Protein AF-A0A7J8KGZ8-F1 (afdb_monomer_lite)

Foldseek 3Di:
DDPPDDLFLQWQAPDHDADKDFLVRCQPCCVVCVPSLQSQLSSFPHSDPHSPDDPVRCVVVVGGARMGFGFDDDPNTTDFQWDDDPNATQTNPHQWDDRNPRDIDGNVVVLVVCVVVQVCCCVPPVPNVRSD

Secondary structure (DSSP, 8-state):
-------STTTS-SS---S-EEHHHHHTTTTT-HHHHHHHGGGSSS--SS--S-HHHHHHHT-S-SEE--EEEETTEEEE-EEEETTEEEETTBSEEE-SSS-EEEHHHHHHHTHHHHHHHHHHH--GGGT-

Structure (mmCIF, N/CA/C/O backbone):
data_AF-A0A7J8KGZ8-F1
#
_entry.id   AF-A0A7J8KGZ8-F1
#
loop_
_atom_site.group_PDB
_atom_site.id
_atom_site.type_symbol
_atom_site.label_atom_id
_atom_site.label_alt_id
_atom_site.label_comp_id
_atom_site.label_asym_id
_atom_site.label_entity_id
_atom_site.label_seq_id
_atom_site.pdbx_PDB_ins_code
_atom_site.Cartn_x
_atom_site.Cartn_y
_atom_site.Cartn_z
_atom_site.occupancy
_atom_site.B_iso_or_equiv
_atom_site.auth_seq_id
_atom_site.auth_comp_id
_atom_site.auth_asym_id
_atom_site.auth_atom_id
_atom_site.pdbx_PDB_model_num
ATOM 1 N N . MET A 1 1 ? -4.188 -29.415 -9.290 1.00 42.56 1 MET A N 1
ATOM 2 C CA . MET A 1 1 ? -4.932 -28.138 -9.224 1.00 42.56 1 MET A CA 1
ATOM 3 C C . MET A 1 1 ? -4.254 -27.263 -8.182 1.00 42.56 1 MET A C 1
ATOM 5 O O . MET A 1 1 ? -4.132 -27.705 -7.048 1.00 42.56 1 MET A O 1
ATOM 9 N N . VAL A 1 2 ? -3.718 -26.098 -8.557 1.00 47.28 2 VAL A N 1
ATOM 10 C CA . VAL A 1 2 ? -3.068 -25.197 -7.591 1.00 47.28 2 VAL A CA 1
ATOM 11 C C . VAL A 1 2 ? -4.173 -24.465 -6.830 1.00 47.28 2 VAL A C 1
ATOM 13 O O . VAL A 1 2 ? -4.836 -23.604 -7.399 1.00 47.28 2 VAL A O 1
ATOM 16 N N . ASN A 1 3 ? -4.403 -24.824 -5.566 1.00 45.28 3 ASN A N 1
ATOM 17 C CA . ASN A 1 3 ? -5.294 -24.058 -4.699 1.00 45.28 3 ASN A CA 1
ATOM 18 C C . ASN A 1 3 ? -4.541 -22.816 -4.211 1.00 45.28 3 ASN A C 1
ATOM 20 O O . ASN A 1 3 ? -3.838 -22.840 -3.202 1.00 45.28 3 ASN A O 1
ATOM 24 N N . LEU A 1 4 ? -4.623 -21.751 -5.002 1.00 56.84 4 LEU A N 1
ATOM 25 C CA . LEU A 1 4 ? -4.061 -20.441 -4.711 1.00 56.84 4 LEU A CA 1
ATOM 26 C C . LEU A 1 4 ? -4.852 -19.811 -3.557 1.00 56.84 4 LEU A C 1
ATOM 28 O O . LEU A 1 4 ? -5.723 -18.975 -3.782 1.00 56.84 4 LEU A O 1
ATOM 32 N N . GLN A 1 5 ? -4.544 -20.218 -2.321 1.00 64.88 5 GLN A N 1
ATOM 33 C CA . GLN A 1 5 ? -5.108 -19.600 -1.126 1.00 64.88 5 GLN A CA 1
ATOM 34 C C . GLN A 1 5 ? -4.886 -18.083 -1.179 1.00 64.88 5 GLN A C 1
ATOM 36 O O . GLN A 1 5 ? -3.863 -17.585 -1.672 1.00 64.88 5 GLN A O 1
ATOM 41 N N . CYS A 1 6 ? -5.877 -17.366 -0.671 1.00 68.12 6 CYS A N 1
ATOM 42 C CA . CYS A 1 6 ? -5.919 -15.917 -0.589 1.00 68.12 6 CYS A CA 1
ATOM 43 C C . CYS A 1 6 ? -5.837 -15.496 0.882 1.00 68.12 6 CYS A C 1
ATOM 45 O O . CYS A 1 6 ? -6.822 -15.011 1.431 1.00 68.12 6 CYS A O 1
ATOM 47 N N . PRO A 1 7 ? -4.698 -15.747 1.554 1.00 62.62 7 PRO A N 1
ATOM 48 C CA . PRO A 1 7 ? -4.586 -15.529 2.991 1.00 62.62 7 PRO A CA 1
ATOM 49 C C . PRO A 1 7 ? -4.627 -14.042 3.358 1.00 62.62 7 PRO A C 1
ATOM 51 O O . PRO A 1 7 ? -5.004 -13.715 4.473 1.00 62.62 7 PRO A O 1
ATOM 54 N N . THR A 1 8 ? -4.268 -13.142 2.434 1.00 67.81 8 THR A N 1
ATOM 55 C CA . THR A 1 8 ? -4.202 -11.703 2.702 1.00 67.81 8 THR A CA 1
ATOM 56 C C . THR A 1 8 ? -5.302 -10.931 1.986 1.00 67.81 8 THR A C 1
ATOM 58 O O . THR A 1 8 ? -5.534 -11.045 0.779 1.00 67.81 8 THR A O 1
ATOM 61 N N . THR A 1 9 ? -5.937 -10.059 2.750 1.00 76.19 9 THR A N 1
ATOM 62 C CA . THR A 1 9 ? -7.108 -9.265 2.371 1.00 76.19 9 THR A CA 1
ATOM 63 C C . THR A 1 9 ? -6.787 -8.065 1.481 1.00 76.19 9 THR A C 1
ATOM 65 O O . THR A 1 9 ? -7.687 -7.332 1.102 1.00 76.19 9 THR A O 1
ATOM 68 N N . GLN A 1 10 ? -5.519 -7.833 1.131 1.00 84.38 10 GLN A N 1
ATOM 69 C CA . GLN A 1 10 ? -5.127 -6.845 0.121 1.00 84.38 10 GLN A CA 1
ATOM 70 C C . GLN A 1 10 ? -4.922 -7.487 -1.261 1.00 84.38 10 GLN A C 1
ATOM 72 O O . GLN A 1 10 ? -5.102 -6.822 -2.277 1.00 84.38 10 GLN A O 1
ATOM 77 N N . ILE A 1 11 ? -4.523 -8.765 -1.311 1.00 86.62 11 ILE A N 1
ATOM 78 C CA . ILE A 1 11 ? -4.121 -9.439 -2.554 1.00 86.62 11 ILE A CA 1
ATOM 79 C C . ILE A 1 11 ? -5.337 -9.991 -3.289 1.00 86.62 11 ILE A C 1
ATOM 81 O O . ILE A 1 11 ? -5.386 -9.910 -4.510 1.00 86.62 11 ILE A O 1
ATOM 85 N N . CYS A 1 12 ? -6.314 -10.543 -2.577 1.00 85.75 12 CYS A N 1
ATOM 86 C CA . CYS A 1 12 ? -7.498 -11.131 -3.193 1.00 85.75 12 CYS A CA 1
ATOM 87 C C . CYS A 1 12 ? -8.747 -10.377 -2.767 1.00 85.75 12 CYS A C 1
ATOM 89 O O . CYS A 1 12 ? -9.419 -10.737 -1.804 1.00 85.75 12 CYS A O 1
ATOM 91 N N . VAL A 1 13 ? -9.034 -9.312 -3.500 1.00 87.69 13 VAL A N 1
ATOM 92 C CA . VAL A 1 13 ? -10.185 -8.443 -3.272 1.00 87.69 13 VAL A CA 1
ATOM 93 C C . VAL A 1 13 ? -10.913 -8.192 -4.575 1.00 87.69 13 VAL A C 1
ATOM 95 O O . VAL A 1 13 ? -10.333 -8.302 -5.653 1.00 87.69 13 VAL A O 1
ATOM 98 N N . SER A 1 14 ? -12.189 -7.827 -4.472 1.00 86.00 14 SER A N 1
ATOM 99 C CA . SER A 1 14 ? -13.015 -7.479 -5.631 1.00 86.00 14 SER A CA 1
ATOM 100 C C . SER A 1 14 ? -12.473 -6.266 -6.393 1.00 86.00 14 SER A C 1
ATOM 102 O O . SER A 1 14 ? -12.610 -6.195 -7.613 1.00 86.00 14 SER A O 1
ATOM 104 N N . LYS A 1 15 ? -11.836 -5.324 -5.687 1.00 91.25 15 LYS A N 1
ATOM 105 C CA . LYS A 1 15 ? -11.196 -4.140 -6.261 1.00 91.25 15 LYS A CA 1
ATOM 106 C C . LYS A 1 15 ? -9.881 -3.842 -5.548 1.00 91.25 15 LYS A C 1
ATOM 108 O O . LYS A 1 15 ? -9.843 -3.797 -4.323 1.00 91.25 15 LYS A O 1
ATOM 113 N N . CYS A 1 16 ? -8.818 -3.597 -6.313 1.00 94.44 16 CYS A N 1
ATOM 114 C CA . CYS A 1 16 ? -7.515 -3.262 -5.746 1.00 94.44 16 CYS A CA 1
ATOM 115 C C . CYS A 1 16 ? -7.495 -1.880 -5.081 1.00 94.44 16 CYS A C 1
ATOM 117 O O . CYS A 1 16 ? -8.179 -0.965 -5.545 1.00 94.44 16 CYS A O 1
ATOM 119 N N . PRO A 1 17 ? -6.699 -1.707 -4.014 1.00 95.44 17 PRO A N 1
ATOM 120 C CA . PRO A 1 17 ? -6.516 -0.405 -3.388 1.00 95.44 17 PRO A CA 1
ATOM 121 C C . PRO A 1 17 ? -5.851 0.591 -4.346 1.00 95.44 17 PRO A C 1
ATOM 123 O O . PRO A 1 17 ? -4.898 0.257 -5.035 1.00 95.44 17 PRO A O 1
ATOM 126 N N . GLU A 1 18 ? -6.310 1.839 -4.339 1.00 94.81 18 GLU A N 1
ATOM 127 C CA . GLU A 1 18 ? -5.832 2.924 -5.216 1.00 94.81 18 GLU A CA 1
ATOM 128 C C . GLU A 1 18 ? -4.998 3.978 -4.463 1.00 94.81 18 GLU A C 1
ATOM 130 O O . GLU A 1 18 ? -4.394 4.857 -5.070 1.00 94.81 18 GLU A O 1
ATOM 135 N N . LYS A 1 19 ? -4.955 3.914 -3.126 1.00 93.56 19 LYS A N 1
ATOM 136 C CA . LYS A 1 19 ? -4.287 4.899 -2.261 1.00 93.56 19 LYS A CA 1
ATOM 137 C C . LYS A 1 19 ? -3.587 4.241 -1.080 1.00 93.56 19 LYS A C 1
ATOM 139 O O . LYS A 1 19 ? -3.997 3.175 -0.624 1.00 93.56 19 LYS A O 1
ATOM 144 N N . PHE A 1 20 ? -2.566 4.922 -0.564 1.00 94.00 20 PHE A N 1
ATOM 145 C CA . PHE A 1 20 ? -1.906 4.539 0.681 1.00 94.00 20 PHE A CA 1
ATOM 146 C C . PHE A 1 20 ? -2.763 4.914 1.883 1.00 94.00 20 PHE A C 1
ATOM 148 O O . PHE A 1 20 ? -3.147 6.077 2.014 1.00 94.00 20 PHE A O 1
ATOM 155 N N . LEU A 1 21 ? -3.004 3.959 2.777 1.00 94.31 21 LEU A N 1
ATOM 156 C CA . LEU A 1 21 ? -3.609 4.189 4.088 1.00 94.31 21 LEU A CA 1
ATOM 157 C C . LEU A 1 21 ? -3.034 3.200 5.096 1.00 94.31 21 LEU A C 1
ATOM 159 O O . LEU A 1 21 ? -2.734 2.062 4.744 1.00 94.31 21 LEU A O 1
ATOM 163 N N . THR A 1 22 ? -2.928 3.616 6.352 1.00 93.94 22 THR A N 1
ATOM 164 C CA . THR A 1 22 ? -2.544 2.740 7.463 1.00 93.94 22 THR A CA 1
ATOM 165 C C . THR A 1 22 ? -3.744 2.500 8.367 1.00 93.94 22 THR A C 1
ATOM 167 O O . THR A 1 22 ? -4.602 3.375 8.505 1.00 93.94 22 THR A O 1
ATOM 170 N N . TYR A 1 23 ? -3.797 1.340 9.023 1.00 92.62 23 TYR A N 1
ATOM 171 C CA . TYR A 1 23 ? -4.854 1.039 9.991 1.00 92.62 23 TYR A CA 1
ATOM 172 C C . TYR A 1 23 ? -4.959 2.157 11.034 1.00 92.62 23 TYR A C 1
ATOM 174 O O . TYR A 1 23 ? -6.005 2.771 11.202 1.00 92.62 23 TYR A O 1
ATOM 182 N N . VAL A 1 24 ? -3.825 2.518 11.633 1.00 91.50 24 VAL A N 1
ATOM 183 C CA . VAL A 1 24 ? -3.708 3.576 12.643 1.00 91.50 24 VAL A CA 1
ATOM 184 C C . VAL A 1 24 ? -4.154 4.944 12.108 1.00 91.50 24 VAL A C 1
ATOM 186 O O . VAL A 1 24 ? -4.908 5.662 12.768 1.00 91.50 24 VAL A O 1
ATOM 189 N N . GLY A 1 25 ? -3.736 5.291 10.887 1.00 91.56 25 GLY A N 1
ATOM 190 C CA . GLY A 1 25 ? -4.078 6.554 10.234 1.00 91.56 25 GLY A CA 1
ATOM 191 C C . GLY A 1 25 ? -5.555 6.678 9.861 1.00 91.56 25 GLY A C 1
ATOM 192 O O . GLY A 1 25 ? -6.038 7.792 9.695 1.00 91.56 25 GLY A O 1
ATOM 193 N N . THR A 1 26 ? -6.284 5.564 9.760 1.00 92.00 26 THR A N 1
ATOM 194 C CA . THR A 1 26 ? -7.745 5.565 9.560 1.00 92.00 26 THR A CA 1
ATOM 195 C C . THR A 1 26 ? -8.521 5.407 10.866 1.00 92.00 26 THR A C 1
ATOM 197 O O . THR A 1 26 ? -9.577 6.017 11.031 1.00 92.00 26 THR A O 1
ATOM 200 N N . GLN A 1 27 ? -7.981 4.653 11.825 1.00 90.56 27 GLN A N 1
ATOM 201 C CA . GLN A 1 27 ? -8.592 4.396 13.124 1.00 90.56 27 GLN A CA 1
ATOM 202 C C . GLN A 1 27 ? -8.689 5.668 13.970 1.00 90.56 27 GLN A C 1
ATOM 204 O O . GLN A 1 27 ? -9.774 5.999 14.449 1.00 90.56 27 GLN A O 1
ATOM 209 N N . PHE A 1 28 ? -7.586 6.399 14.158 1.00 88.31 28 PHE A N 1
ATOM 210 C CA . PHE A 1 28 ? -7.577 7.574 15.035 1.00 88.31 28 PHE A CA 1
ATOM 211 C C . PHE A 1 28 ? -8.539 8.688 14.592 1.00 88.31 28 PHE A C 1
ATOM 213 O O . PHE A 1 28 ? -9.306 9.176 15.429 1.00 88.31 28 PHE A O 1
ATOM 220 N N . PRO A 1 29 ? -8.575 9.097 13.308 1.00 90.50 29 PRO A N 1
ATOM 221 C CA . PRO A 1 29 ? -9.509 10.119 12.859 1.00 90.50 29 PRO A CA 1
ATOM 222 C C . PRO A 1 29 ? -10.907 9.577 12.532 1.00 90.50 29 PRO A C 1
ATOM 224 O O . PRO A 1 29 ? -11.732 10.379 12.109 1.00 90.50 29 PRO A O 1
ATOM 227 N N . TYR A 1 30 ? -11.228 8.291 12.751 1.00 89.12 30 TYR A N 1
ATOM 228 C CA . TYR A 1 30 ? -12.501 7.664 12.338 1.00 89.12 30 TYR A CA 1
ATOM 229 C C . TYR A 1 30 ? -13.754 8.486 12.679 1.00 89.12 30 TYR A C 1
ATOM 231 O O . TYR A 1 30 ? -14.692 8.586 11.889 1.00 89.12 30 TYR A O 1
ATOM 239 N N . ARG A 1 31 ? -13.779 9.110 13.865 1.00 88.25 31 ARG A N 1
ATOM 240 C CA . ARG A 1 31 ? -14.910 9.943 14.309 1.00 88.25 31 ARG A CA 1
ATOM 241 C C . ARG A 1 31 ? -15.135 11.173 13.420 1.00 88.25 31 ARG A C 1
ATOM 243 O O . ARG A 1 31 ? -16.272 11.625 13.324 1.00 88.25 31 ARG A O 1
ATOM 250 N N . LYS A 1 32 ? -14.074 11.694 12.800 1.00 89.69 32 LYS A N 1
ATOM 251 C CA . LYS A 1 32 ? -14.064 12.860 11.904 1.00 89.69 32 LYS A CA 1
ATOM 252 C C . LYS A 1 32 ? -14.107 12.455 10.427 1.00 89.69 32 LYS A C 1
ATOM 254 O O . LYS A 1 32 ? -14.786 13.109 9.648 1.00 89.69 32 LYS A O 1
ATOM 259 N N . ASP A 1 33 ? -13.427 11.371 10.062 1.00 88.06 33 ASP A N 1
ATOM 260 C CA . ASP A 1 33 ? -13.350 10.841 8.700 1.00 88.06 33 ASP A CA 1
ATOM 261 C C . ASP A 1 33 ? -13.770 9.366 8.668 1.00 88.06 33 ASP A C 1
ATOM 263 O O . ASP A 1 33 ? -12.959 8.437 8.710 1.00 88.06 33 ASP A O 1
ATOM 267 N N . LYS A 1 34 ? -15.085 9.153 8.586 1.00 90.50 34 LYS A N 1
ATOM 268 C CA . LYS A 1 34 ? -15.653 7.809 8.427 1.00 90.50 34 LYS A CA 1
ATOM 269 C C . LYS A 1 34 ? -15.346 7.221 7.050 1.00 90.50 34 LYS A C 1
ATOM 271 O O . LYS A 1 34 ? -15.249 6.005 6.930 1.00 90.50 34 LYS A O 1
ATOM 276 N N . GLY A 1 35 ? -15.195 8.065 6.026 1.00 92.00 35 GLY A N 1
ATOM 277 C CA . GLY A 1 35 ? -15.018 7.634 4.640 1.00 92.00 35 GLY A CA 1
ATOM 278 C C . GLY A 1 35 ? -13.698 6.900 4.424 1.00 92.00 35 GLY A C 1
ATOM 279 O O . GLY A 1 35 ? -13.667 5.872 3.748 1.00 92.00 35 GLY A O 1
ATOM 280 N N . SER A 1 36 ? -12.619 7.376 5.048 1.00 92.06 36 SER A N 1
ATOM 281 C CA . SER A 1 36 ? -11.320 6.699 5.003 1.00 92.06 36 SER A CA 1
ATOM 282 C C . SER A 1 36 ? -11.374 5.299 5.625 1.00 92.06 36 SER A C 1
ATOM 284 O O . SER A 1 36 ? -10.878 4.349 5.018 1.00 92.06 36 SER A O 1
ATOM 286 N N . TRP A 1 37 ? -12.074 5.134 6.755 1.00 92.38 37 TRP A N 1
ATOM 287 C CA . TRP A 1 37 ? -12.321 3.813 7.346 1.00 92.38 37 TRP A CA 1
ATOM 288 C C . TRP A 1 37 ? -13.207 2.929 6.468 1.00 92.38 37 TRP A C 1
ATOM 290 O O . TRP A 1 37 ? -12.853 1.782 6.232 1.00 92.38 37 TRP A O 1
ATOM 300 N N . THR A 1 38 ? -14.324 3.445 5.944 1.00 92.19 38 THR A N 1
ATOM 301 C CA . THR A 1 38 ? -15.224 2.690 5.050 1.00 92.19 38 THR A CA 1
ATOM 302 C C . THR A 1 38 ? -14.506 2.182 3.803 1.00 92.19 38 THR A C 1
ATOM 304 O O . THR A 1 38 ? -14.827 1.117 3.284 1.00 92.19 38 THR A O 1
ATOM 307 N N . TYR A 1 39 ? -13.536 2.941 3.302 1.00 93.19 39 TYR A N 1
ATOM 308 C CA . TYR A 1 39 ? -12.676 2.480 2.225 1.00 93.19 39 TYR A CA 1
ATOM 309 C C . TYR A 1 39 ? -11.671 1.424 2.714 1.00 93.19 39 TYR A C 1
ATOM 311 O O . TYR A 1 39 ? -11.539 0.376 2.092 1.00 93.19 39 TYR A O 1
ATOM 319 N N . PHE A 1 40 ? -10.982 1.668 3.832 1.00 92.94 40 PHE A N 1
ATOM 320 C CA . PHE A 1 40 ? -9.966 0.760 4.371 1.00 92.94 40 PHE A CA 1
ATOM 321 C C . PHE A 1 40 ? -10.533 -0.609 4.780 1.00 92.94 40 PHE A C 1
ATOM 323 O O . PHE A 1 40 ? -9.917 -1.639 4.520 1.00 92.94 40 PHE A O 1
ATOM 330 N N . SER A 1 41 ? -11.725 -0.642 5.378 1.00 91.12 41 SER A N 1
ATOM 331 C CA . SER A 1 41 ? -12.346 -1.864 5.898 1.00 91.12 41 SER A CA 1
ATOM 332 C C . SER A 1 41 ? -12.798 -2.851 4.817 1.00 91.12 41 SER A C 1
ATOM 334 O O . SER A 1 41 ? -13.093 -4.004 5.129 1.00 91.12 41 SER A O 1
ATOM 336 N N . GLN A 1 42 ? -12.810 -2.441 3.543 1.00 90.44 42 GLN A N 1
ATOM 337 C CA . GLN A 1 42 ? -13.016 -3.341 2.398 1.00 90.44 42 GLN A CA 1
ATOM 338 C C . GLN A 1 42 ? -11.848 -4.316 2.213 1.00 90.44 42 GLN A C 1
ATOM 340 O O . GLN A 1 42 ? -12.013 -5.367 1.604 1.00 90.44 42 GLN A O 1
ATOM 345 N N . PHE A 1 43 ? -10.680 -3.973 2.758 1.00 91.38 43 PHE A N 1
ATOM 346 C CA . PHE A 1 43 ? -9.475 -4.794 2.734 1.00 91.38 43 PHE A CA 1
ATOM 347 C C . PHE A 1 43 ? -9.281 -5.547 4.053 1.00 91.38 43 PHE A C 1
ATOM 349 O O . PHE A 1 43 ? -8.159 -5.909 4.373 1.00 91.38 43 PHE A O 1
ATOM 356 N N . CYS A 1 44 ? -10.329 -5.765 4.846 1.00 89.50 44 CYS A N 1
ATOM 357 C CA . CYS A 1 44 ? -10.301 -6.597 6.054 1.00 89.50 44 CYS A CA 1
ATOM 358 C C . CYS A 1 44 ? -11.055 -7.917 5.818 1.00 89.50 44 CYS A C 1
ATOM 360 O O . CYS A 1 44 ? -11.893 -7.997 4.923 1.00 89.50 44 CYS A O 1
ATOM 362 N N . LYS A 1 45 ? -10.801 -8.948 6.638 1.00 85.56 45 LYS A N 1
ATOM 363 C CA . LYS A 1 45 ? -11.473 -10.262 6.565 1.00 85.56 45 LYS A CA 1
ATOM 364 C C . LYS A 1 45 ? -12.981 -10.140 6.753 1.00 85.56 45 LYS A C 1
ATOM 366 O O . LYS A 1 45 ? -13.753 -10.835 6.101 1.00 85.56 45 LYS A O 1
ATOM 371 N N . SER A 1 46 ? -13.388 -9.243 7.647 1.00 78.94 46 SER A N 1
ATOM 372 C CA . SER A 1 46 ? -14.775 -8.834 7.811 1.00 78.94 46 SER A CA 1
ATOM 373 C C . SER A 1 46 ? -14.858 -7.313 7.765 1.00 78.94 46 SER A C 1
ATOM 375 O O . SER A 1 46 ? -13.998 -6.614 8.308 1.00 78.94 46 SER A O 1
ATOM 377 N N . SER A 1 47 ? -15.883 -6.782 7.100 1.00 67.12 47 SER A N 1
ATOM 378 C CA . SER A 1 47 ? -16.134 -5.343 7.093 1.00 67.12 47 SER A CA 1
ATOM 379 C C . SER A 1 47 ? -16.712 -4.927 8.444 1.00 67.12 47 SER A C 1
ATOM 381 O O . SER A 1 47 ? -17.926 -4.867 8.634 1.00 67.12 47 SER A O 1
ATOM 383 N N . PHE A 1 48 ? -15.833 -4.660 9.408 1.00 68.44 48 PHE A N 1
ATOM 384 C CA . PHE A 1 48 ? -16.234 -4.142 10.710 1.00 68.44 48 PHE A CA 1
ATOM 385 C C . PHE A 1 48 ? -16.914 -2.775 10.557 1.00 68.44 48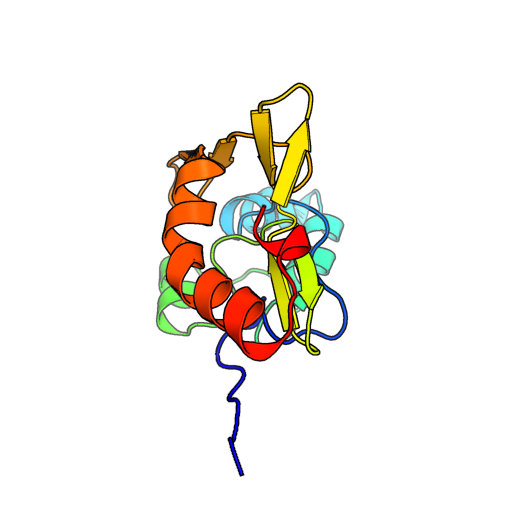 PHE A C 1
ATOM 387 O O . PHE A 1 48 ? -16.423 -1.883 9.857 1.00 68.44 48 PHE A O 1
ATOM 394 N N . ALA A 1 49 ? -18.014 -2.568 11.284 1.00 67.19 49 ALA A N 1
ATOM 395 C CA . ALA A 1 49 ? -18.714 -1.283 11.296 1.00 67.19 49 ALA A CA 1
ATOM 396 C C . ALA A 1 49 ? -17.849 -0.139 11.872 1.00 67.19 49 ALA A C 1
ATOM 398 O O . ALA A 1 49 ? -18.063 1.029 11.533 1.00 67.19 49 ALA A O 1
ATOM 399 N N . LYS A 1 50 ? -16.881 -0.461 12.748 1.00 79.56 50 LYS A N 1
ATOM 400 C CA . LYS A 1 50 ? -16.028 0.491 13.480 1.00 79.56 50 LYS A CA 1
ATOM 401 C C . LYS A 1 50 ? -14.627 -0.092 13.759 1.00 79.56 50 LYS A C 1
ATOM 403 O O . LYS A 1 50 ? -14.520 -1.302 13.956 1.00 79.56 50 LYS A O 1
ATOM 408 N N . PRO A 1 51 ? -13.575 0.745 13.847 1.00 83.50 51 PRO A N 1
ATOM 409 C CA . PRO A 1 51 ? -12.222 0.320 14.212 1.00 83.50 51 PRO A CA 1
ATOM 410 C C . PRO A 1 51 ? -12.047 0.221 15.736 1.00 83.50 51 PRO A C 1
ATOM 412 O O . PRO A 1 51 ? -11.479 1.113 16.368 1.00 83.50 51 PRO A O 1
ATOM 415 N N . GLU A 1 52 ? -12.572 -0.841 16.346 1.00 81.31 52 GLU A N 1
ATOM 416 C CA . GLU A 1 52 ? -12.568 -1.006 17.813 1.00 81.31 52 GLU A CA 1
ATOM 417 C C . GLU A 1 52 ? -11.317 -1.718 18.347 1.00 81.31 52 GLU A C 1
ATOM 419 O O . GLU A 1 52 ? -10.905 -1.469 19.479 1.00 81.31 52 GLU A O 1
ATOM 424 N N . LYS A 1 53 ? -10.675 -2.568 17.536 1.00 87.75 53 LYS A N 1
ATOM 425 C CA . LYS A 1 53 ? -9.498 -3.337 17.960 1.00 87.75 53 LYS A CA 1
ATOM 426 C C . LYS A 1 53 ? -8.247 -2.466 18.017 1.00 87.75 53 LYS A C 1
ATOM 428 O O . LYS A 1 53 ? -8.005 -1.642 17.133 1.00 87.75 53 LYS A O 1
ATOM 433 N N . T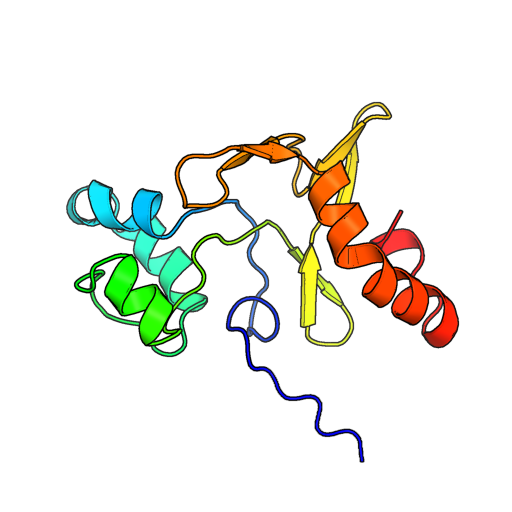HR A 1 54 ? -7.411 -2.674 19.028 1.00 90.12 54 THR A N 1
ATOM 434 C CA . THR A 1 54 ? -6.058 -2.093 19.046 1.00 90.12 54 THR A CA 1
ATOM 435 C C . THR A 1 54 ? -5.222 -2.635 17.881 1.00 90.12 54 THR A C 1
ATOM 437 O O . THR A 1 54 ? -5.510 -3.716 17.363 1.00 90.12 54 THR A O 1
ATOM 440 N N . LEU A 1 55 ? -4.158 -1.921 17.489 1.00 88.81 55 LEU A N 1
ATOM 441 C CA . LEU A 1 55 ? -3.236 -2.395 16.447 1.00 88.81 55 LEU A CA 1
ATOM 442 C C . LEU A 1 55 ? -2.710 -3.805 16.763 1.00 88.81 55 LEU A C 1
ATOM 444 O O . LEU A 1 55 ? -2.723 -4.667 15.894 1.00 88.81 55 LEU A O 1
ATOM 448 N N . SER A 1 56 ? -2.309 -4.066 18.011 1.00 90.88 56 SER A N 1
ATOM 449 C CA . SER A 1 56 ? -1.783 -5.374 18.421 1.00 90.88 56 SER A CA 1
ATOM 450 C C . SER A 1 56 ? -2.813 -6.495 18.280 1.0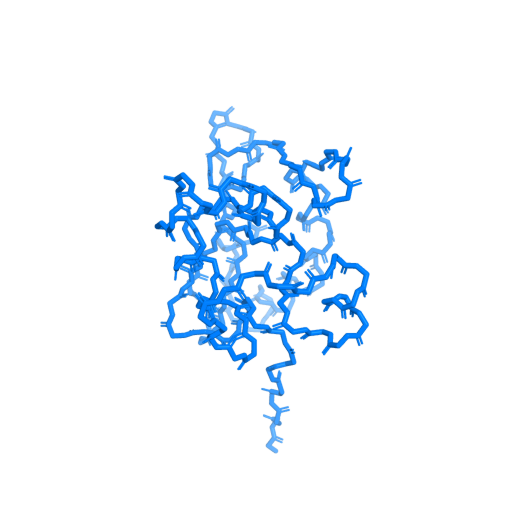0 90.88 56 SER A C 1
ATOM 452 O O . SER A 1 56 ? -2.483 -7.548 17.747 1.00 90.88 56 SER A O 1
ATOM 454 N N . GLN A 1 57 ? -4.059 -6.272 18.712 1.00 91.38 57 GLN A N 1
ATOM 455 C CA . GLN A 1 57 ? -5.137 -7.259 18.553 1.00 91.38 57 GLN A CA 1
ATOM 456 C C . GLN A 1 57 ? -5.439 -7.524 17.079 1.00 91.38 57 GLN A C 1
ATOM 458 O O . GLN A 1 57 ? -5.498 -8.675 16.669 1.00 91.38 57 GLN A O 1
ATOM 463 N N . MET A 1 58 ? -5.550 -6.468 16.269 1.00 89.44 58 MET A N 1
ATOM 464 C CA . MET A 1 58 ? -5.777 -6.600 14.831 1.00 89.44 58 MET A CA 1
ATOM 465 C C . MET A 1 58 ? -4.654 -7.397 14.143 1.00 89.44 58 MET A C 1
ATOM 467 O O . MET A 1 58 ? -4.944 -8.176 13.241 1.00 89.44 58 MET A O 1
ATOM 471 N N . ILE A 1 59 ? -3.389 -7.233 14.568 1.00 89.19 59 ILE A N 1
ATOM 472 C CA . ILE A 1 59 ? -2.247 -7.989 14.020 1.00 89.19 59 ILE A CA 1
ATOM 473 C C . ILE A 1 59 ? -2.338 -9.462 14.434 1.00 89.19 59 ILE A C 1
ATOM 475 O O . ILE A 1 59 ? -2.119 -10.331 13.598 1.00 89.19 59 ILE A O 1
ATOM 479 N N . MET A 1 60 ? -2.644 -9.745 15.706 1.00 90.00 60 MET A N 1
ATOM 480 C CA . MET A 1 60 ? -2.748 -11.121 16.217 1.00 90.00 60 MET A CA 1
ATOM 481 C C . MET A 1 60 ? -3.890 -11.900 15.559 1.00 90.00 60 MET A C 1
ATOM 483 O O . MET A 1 60 ? -3.714 -13.069 15.226 1.00 90.00 60 MET A O 1
ATOM 487 N N . ASP A 1 61 ? -5.026 -11.241 15.338 1.00 88.12 61 ASP A N 1
ATOM 488 C CA . ASP A 1 61 ? -6.203 -11.841 14.704 1.00 88.12 61 ASP A CA 1
ATOM 489 C C . ASP A 1 61 ? -6.088 -11.865 13.162 1.00 88.12 61 ASP A C 1
ATOM 491 O O . ASP A 1 61 ? -6.871 -12.527 12.474 1.00 88.12 61 ASP A O 1
ATOM 495 N N . ASP A 1 62 ? -5.094 -11.155 12.607 1.00 85.75 62 ASP A N 1
ATOM 496 C CA . ASP A 1 62 ? -4.878 -10.975 11.166 1.00 85.75 62 ASP A CA 1
ATOM 497 C C . ASP A 1 62 ? -6.160 -10.479 10.462 1.00 85.75 62 ASP A C 1
ATOM 499 O O . ASP A 1 62 ? -6.548 -10.933 9.390 1.00 85.75 62 ASP A O 1
ATOM 503 N N . ASP A 1 63 ? -6.891 -9.579 11.118 1.00 87.06 63 ASP A N 1
ATOM 504 C CA . ASP A 1 63 ? -8.207 -9.120 10.663 1.00 87.06 63 ASP A CA 1
ATOM 505 C C . ASP A 1 63 ? -8.124 -8.172 9.469 1.00 87.06 63 ASP A C 1
ATOM 507 O O . ASP A 1 63 ? -8.987 -8.174 8.590 1.00 87.06 63 ASP A O 1
ATOM 511 N N . CYS A 1 64 ? -7.103 -7.323 9.470 1.00 89.75 64 CYS A N 1
ATOM 512 C CA . CYS A 1 64 ? -6.881 -6.264 8.501 1.00 89.75 64 CYS A CA 1
ATOM 513 C C . CYS A 1 64 ? -5.373 -6.130 8.241 1.00 89.75 64 CYS A C 1
ATOM 515 O O . CYS A 1 64 ? -4.561 -6.443 9.115 1.00 89.75 64 CYS A O 1
ATOM 517 N N . PRO A 1 65 ? -4.966 -5.595 7.081 1.00 90.94 65 PRO A N 1
ATOM 518 C CA . PRO A 1 65 ? -3.580 -5.232 6.840 1.00 90.94 65 PRO A CA 1
ATOM 519 C C . PRO A 1 65 ? -3.189 -4.055 7.743 1.00 90.94 65 PRO A C 1
ATOM 521 O O . PRO A 1 65 ? -4.022 -3.226 8.103 1.00 90.94 65 PRO A O 1
ATOM 524 N N . THR A 1 66 ? -1.904 -3.915 8.067 1.00 91.44 66 THR A N 1
ATOM 525 C CA . THR A 1 66 ? -1.410 -2.719 8.778 1.00 91.44 66 THR A CA 1
ATOM 526 C C . THR A 1 66 ? -1.382 -1.488 7.874 1.00 91.44 66 THR A C 1
ATOM 528 O O . THR A 1 66 ? -1.558 -0.357 8.334 1.00 91.44 66 THR A O 1
ATOM 531 N N . VAL A 1 67 ? -1.166 -1.713 6.579 1.00 92.50 67 VAL A N 1
ATOM 532 C CA . VAL A 1 67 ? -1.071 -0.703 5.530 1.00 92.50 67 VAL A CA 1
ATOM 533 C C . VAL A 1 67 ? -1.595 -1.283 4.222 1.00 92.50 67 VAL A C 1
ATOM 535 O O . VAL A 1 67 ? -1.357 -2.447 3.908 1.00 92.50 67 VAL A O 1
ATOM 538 N N . ILE A 1 68 ? -2.301 -0.463 3.453 1.00 94.25 68 ILE A N 1
ATOM 539 C CA . ILE A 1 68 ? -2.630 -0.743 2.058 1.00 94.25 68 ILE A CA 1
ATOM 540 C C . ILE A 1 68 ? -1.816 0.179 1.156 1.00 94.25 68 ILE A C 1
ATOM 542 O O . ILE A 1 68 ? -1.575 1.342 1.476 1.00 94.25 68 ILE A O 1
ATOM 546 N N . PHE A 1 69 ? -1.412 -0.359 0.016 1.00 94.12 69 PHE A N 1
ATOM 547 C CA . PHE A 1 69 ? -0.606 0.290 -1.011 1.00 94.12 69 PHE A CA 1
ATOM 548 C C . PHE A 1 69 ? -1.402 0.337 -2.315 1.00 94.12 69 PHE A C 1
ATOM 550 O O . PHE A 1 69 ? -2.041 -0.670 -2.632 1.00 94.12 69 PHE A O 1
ATOM 557 N N . PRO A 1 70 ? -1.333 1.426 -3.100 1.00 95.38 70 PRO A N 1
ATOM 558 C CA . PRO A 1 70 ? -1.867 1.464 -4.456 1.00 95.38 70 PRO A CA 1
ATOM 559 C C . PRO A 1 70 ? -1.407 0.247 -5.258 1.00 95.38 70 PRO A C 1
ATOM 561 O O . PRO A 1 70 ? -0.225 -0.098 -5.256 1.00 95.38 70 PRO A O 1
ATOM 564 N N . SER A 1 71 ? -2.352 -0.435 -5.890 1.00 94.81 71 SER A N 1
ATOM 565 C CA . SER A 1 71 ? -2.157 -1.713 -6.563 1.00 94.81 71 SER A CA 1
ATOM 566 C C . SER A 1 71 ? -3.013 -1.794 -7.823 1.00 94.81 71 SER A C 1
ATOM 568 O O . SER A 1 71 ? -4.070 -1.173 -7.911 1.00 94.81 71 SER A O 1
ATOM 570 N N . ARG A 1 72 ? -2.589 -2.614 -8.786 1.00 92.38 72 ARG A N 1
ATOM 571 C CA . ARG A 1 72 ? -3.340 -2.924 -10.007 1.00 92.38 72 ARG A CA 1
ATOM 572 C C . ARG A 1 72 ? -3.754 -4.396 -10.044 1.00 92.38 72 ARG A C 1
ATOM 574 O O . ARG A 1 72 ? -3.047 -5.237 -9.483 1.00 92.38 72 ARG A O 1
ATOM 581 N N . PRO A 1 73 ? -4.864 -4.727 -10.726 1.00 91.00 73 PRO A N 1
ATOM 582 C CA . PRO A 1 73 ? -5.233 -6.113 -10.979 1.00 91.00 73 PRO A CA 1
ATOM 583 C C . PRO A 1 73 ? -4.193 -6.831 -11.851 1.00 91.00 73 PRO A C 1
ATOM 585 O O . PRO A 1 73 ? -3.784 -6.328 -12.899 1.00 91.00 73 PRO A O 1
ATOM 588 N N . LEU A 1 74 ? -3.805 -8.031 -11.428 1.00 87.31 74 LEU A N 1
ATOM 589 C CA . LEU A 1 74 ? -2.899 -8.947 -12.108 1.00 87.31 74 LEU A CA 1
ATOM 590 C C . LEU A 1 74 ? -3.257 -10.389 -11.726 1.00 87.31 74 LEU A C 1
ATOM 592 O O . LEU A 1 74 ? -3.171 -10.759 -10.560 1.00 87.31 74 LEU A O 1
ATOM 596 N N . LEU A 1 75 ? -3.653 -11.218 -12.697 1.00 84.12 75 LEU A N 1
ATOM 597 C CA . LEU A 1 75 ? -4.029 -12.627 -12.467 1.00 84.12 75 LEU A CA 1
ATOM 598 C C . LEU A 1 75 ? -5.078 -12.809 -11.347 1.00 84.12 75 LEU A C 1
ATOM 600 O O . LEU A 1 75 ? -4.924 -13.668 -10.481 1.00 84.12 75 LEU A O 1
ATOM 604 N N . GLN A 1 76 ? -6.131 -11.980 -11.349 1.00 84.38 76 GLN A N 1
ATOM 605 C CA . GLN A 1 76 ? -7.179 -11.961 -10.307 1.00 84.38 76 GLN A CA 1
ATOM 606 C C . GLN A 1 76 ? -6.656 -11.643 -8.894 1.00 84.38 76 GLN A C 1
ATOM 608 O O . GLN A 1 76 ? -7.303 -11.940 -7.893 1.00 84.38 76 GLN A O 1
ATOM 613 N N . ARG A 1 77 ? -5.469 -11.042 -8.807 1.00 87.25 77 ARG A N 1
ATOM 614 C CA . ARG A 1 77 ? -4.834 -10.597 -7.571 1.00 87.25 77 ARG A CA 1
ATOM 615 C C . ARG A 1 77 ? -4.436 -9.135 -7.694 1.00 87.25 77 ARG A C 1
ATOM 617 O O . ARG A 1 77 ? -4.276 -8.620 -8.793 1.00 87.25 77 ARG A O 1
ATOM 624 N N . CYS A 1 78 ? -4.254 -8.463 -6.574 1.00 91.44 78 CYS A N 1
ATOM 625 C CA . CYS A 1 78 ? -3.718 -7.116 -6.540 1.00 91.44 78 CYS A CA 1
ATOM 626 C C . CYS A 1 78 ? -2.211 -7.164 -6.366 1.00 91.44 78 CYS A C 1
ATOM 628 O O . CYS A 1 78 ? -1.689 -7.861 -5.495 1.00 91.44 78 CYS A O 1
ATOM 630 N N . PHE A 1 79 ? -1.524 -6.407 -7.209 1.00 91.81 79 PHE A N 1
ATOM 631 C CA . PHE A 1 79 ? -0.079 -6.272 -7.181 1.00 91.81 79 PHE A CA 1
ATOM 632 C C . PHE A 1 79 ? 0.293 -4.787 -7.119 1.00 91.81 79 PHE A C 1
ATOM 634 O O . PHE A 1 79 ? -0.409 -3.999 -7.757 1.00 91.81 79 PHE A O 1
ATOM 641 N N . PRO A 1 80 ? 1.333 -4.375 -6.365 1.00 93.62 80 PRO A N 1
ATOM 642 C CA . PRO A 1 80 ? 1.651 -2.960 -6.191 1.00 93.62 80 PRO A CA 1
ATOM 643 C C . PRO A 1 80 ? 1.774 -2.209 -7.520 1.00 93.62 80 PRO A C 1
ATOM 645 O O . PRO A 1 80 ? 2.315 -2.731 -8.495 1.00 93.62 80 PRO A O 1
ATOM 648 N N . ASP A 1 81 ? 1.268 -0.977 -7.549 1.00 94.56 81 ASP A N 1
ATOM 649 C CA . ASP A 1 81 ? 1.286 -0.105 -8.722 1.00 94.56 81 ASP A CA 1
ATOM 650 C C . ASP A 1 81 ? 2.670 0.522 -8.907 1.00 94.56 81 ASP A C 1
ATOM 652 O O . ASP A 1 81 ? 2.864 1.716 -8.666 1.00 94.56 81 ASP A O 1
ATOM 656 N N . PHE A 1 82 ? 3.648 -0.308 -9.268 1.00 94.38 82 PHE A N 1
ATOM 657 C CA . PHE A 1 82 ? 4.970 0.171 -9.633 1.00 94.38 82 PHE A CA 1
ATOM 658 C C . PHE A 1 82 ? 4.880 1.006 -10.914 1.00 94.38 82 PHE A C 1
ATOM 660 O O . PHE A 1 82 ? 4.268 0.595 -11.902 1.00 94.38 82 PHE A O 1
ATOM 667 N N . SER A 1 83 ? 5.547 2.158 -10.920 1.00 93.38 83 SER A N 1
ATOM 668 C CA . SER A 1 83 ? 5.732 2.997 -12.109 1.00 93.38 83 SER A CA 1
ATOM 669 C C . SER A 1 83 ? 7.019 3.815 -12.002 1.00 93.38 83 SER A C 1
ATOM 671 O O . SER A 1 83 ? 7.517 4.056 -10.902 1.00 93.38 83 SER A O 1
ATOM 673 N N . PHE A 1 84 ? 7.565 4.264 -13.133 1.00 94.38 84 PHE A N 1
ATOM 674 C CA . PHE A 1 84 ? 8.621 5.276 -13.139 1.00 94.38 84 PHE A CA 1
ATOM 675 C C . PHE A 1 84 ? 8.017 6.655 -13.392 1.00 94.38 84 PHE A C 1
ATOM 677 O O . PHE A 1 84 ? 7.340 6.864 -14.396 1.00 94.38 84 PHE A O 1
ATOM 684 N N . VAL A 1 85 ? 8.306 7.605 -12.506 1.00 93.56 85 VAL A N 1
ATOM 685 C CA . VAL A 1 85 ? 7.971 9.023 -12.675 1.00 93.56 85 VAL A CA 1
ATOM 686 C C . VAL A 1 85 ? 9.284 9.790 -12.723 1.00 93.56 85 VAL A C 1
ATOM 688 O O . VAL A 1 85 ? 10.057 9.746 -11.768 1.00 93.56 85 VAL A O 1
ATOM 691 N N . ASN A 1 86 ? 9.573 10.448 -13.850 1.00 93.69 86 ASN A N 1
ATOM 692 C CA . ASN A 1 86 ? 10.831 11.175 -14.077 1.00 93.69 86 ASN A CA 1
ATOM 693 C C . ASN A 1 86 ? 12.085 10.335 -13.748 1.00 93.69 86 ASN A C 1
ATOM 695 O O . ASN A 1 86 ? 12.986 10.784 -13.044 1.00 93.69 86 ASN A O 1
ATOM 699 N N . GLY A 1 87 ? 12.108 9.072 -14.191 1.00 92.81 87 GLY A N 1
ATOM 700 C CA . GLY A 1 87 ? 13.221 8.144 -13.943 1.00 92.81 87 GLY A CA 1
ATOM 701 C C . GLY A 1 87 ? 13.309 7.595 -12.513 1.00 92.81 87 GLY A C 1
ATOM 702 O O . GLY A 1 87 ? 14.180 6.777 -12.233 1.00 92.81 87 GLY A O 1
ATOM 703 N N . THR A 1 88 ? 12.397 7.978 -11.616 1.00 95.38 88 THR A N 1
ATOM 704 C CA . THR A 1 88 ? 12.359 7.484 -10.234 1.00 95.38 88 THR A CA 1
ATOM 705 C C . THR A 1 88 ? 11.282 6.421 -10.072 1.00 95.38 88 THR A C 1
ATOM 707 O O . THR A 1 88 ? 10.144 6.623 -10.492 1.00 95.38 88 THR A O 1
ATOM 710 N N . LEU A 1 89 ? 11.630 5.290 -9.453 1.00 95.50 89 LEU A N 1
ATOM 711 C CA . LEU A 1 89 ? 10.668 4.239 -9.128 1.00 95.50 89 LEU A CA 1
ATOM 712 C C . LEU A 1 89 ? 9.682 4.741 -8.067 1.00 95.50 89 LEU A C 1
ATOM 714 O O . LEU A 1 89 ? 10.081 5.219 -7.004 1.00 95.50 89 LEU A O 1
ATOM 718 N N . THR A 1 90 ? 8.395 4.582 -8.340 1.00 95.81 90 THR A N 1
ATOM 719 C CA . THR A 1 90 ? 7.299 4.944 -7.445 1.00 95.81 90 THR A CA 1
ATOM 720 C C . THR A 1 90 ? 6.315 3.795 -7.297 1.00 95.81 90 THR A C 1
ATOM 722 O O . THR A 1 90 ? 6.285 2.867 -8.105 1.00 95.81 90 THR A O 1
ATOM 725 N N . VAL A 1 91 ? 5.500 3.880 -6.252 1.00 95.44 91 VAL A N 1
ATOM 726 C CA . VAL A 1 91 ? 4.290 3.085 -6.067 1.00 95.44 91 VAL A CA 1
ATOM 727 C C . VAL A 1 91 ? 3.145 4.081 -5.960 1.00 95.44 91 VAL A C 1
ATOM 729 O O . VAL A 1 91 ? 3.159 4.918 -5.058 1.00 95.44 91 VAL A O 1
ATOM 732 N N . GLY A 1 92 ? 2.205 4.067 -6.906 1.00 92.19 92 GLY A N 1
ATOM 733 C CA . GLY A 1 92 ? 1.100 5.036 -6.952 1.00 92.19 92 GLY A CA 1
ATOM 734 C C . GLY A 1 92 ? 1.552 6.498 -6.796 1.00 92.19 92 GLY A C 1
ATOM 735 O O . GLY A 1 92 ? 1.065 7.207 -5.914 1.00 92.19 92 GLY A O 1
ATOM 736 N N . ASN A 1 93 ? 2.521 6.932 -7.610 1.00 92.94 93 ASN A N 1
ATOM 737 C CA . ASN A 1 93 ? 3.106 8.284 -7.625 1.00 92.94 93 ASN A CA 1
ATOM 738 C C . ASN A 1 93 ? 3.860 8.709 -6.349 1.00 92.94 93 ASN A C 1
ATOM 740 O O . ASN A 1 93 ? 4.180 9.888 -6.195 1.00 92.94 93 ASN A O 1
ATOM 744 N N . LYS A 1 94 ? 4.170 7.785 -5.429 1.00 94.81 94 LYS A N 1
ATOM 745 C CA . LYS A 1 94 ? 5.004 8.059 -4.247 1.00 94.81 94 LYS A CA 1
ATOM 746 C C . LYS A 1 94 ? 6.272 7.217 -4.232 1.00 94.81 94 LYS A C 1
ATOM 748 O O . LYS A 1 94 ? 6.260 6.044 -4.587 1.00 94.81 94 LYS A O 1
ATOM 753 N N . THR A 1 95 ? 7.361 7.809 -3.760 1.00 95.50 95 THR A N 1
ATOM 754 C CA . THR A 1 95 ? 8.649 7.128 -3.557 1.00 95.50 95 THR A CA 1
ATOM 755 C C . THR A 1 95 ? 8.815 6.609 -2.135 1.00 95.50 95 THR A C 1
ATOM 757 O O . THR A 1 95 ? 9.539 5.639 -1.938 1.00 95.50 95 THR A O 1
ATOM 760 N N . VAL A 1 96 ? 8.140 7.235 -1.162 1.00 95.75 96 VAL A N 1
ATOM 761 C CA . VAL A 1 96 ? 8.217 6.935 0.274 1.00 95.75 96 VAL A CA 1
ATOM 762 C C . VAL A 1 96 ? 6.812 6.907 0.882 1.00 95.75 96 VAL A C 1
ATOM 764 O O . VAL A 1 96 ? 5.945 7.699 0.502 1.00 95.75 96 VAL A O 1
ATOM 767 N N . PHE A 1 97 ? 6.581 5.987 1.814 1.00 94.38 97 PHE A N 1
ATOM 768 C CA . PHE A 1 97 ? 5.303 5.779 2.495 1.00 94.38 97 PHE A CA 1
ATOM 769 C C . PHE A 1 97 ? 5.505 5.195 3.901 1.00 94.38 97 PHE A C 1
ATOM 771 O O . PHE A 1 97 ? 6.491 4.512 4.159 1.00 94.38 97 PHE A O 1
ATOM 778 N N . GLU A 1 98 ? 4.563 5.456 4.807 1.00 92.56 98 GLU A N 1
ATOM 779 C CA . GLU A 1 98 ? 4.535 4.880 6.160 1.00 92.56 98 GLU A CA 1
ATOM 780 C C . GLU A 1 98 ? 4.192 3.381 6.120 1.00 92.56 98 GLU A C 1
ATOM 782 O O . GLU A 1 98 ? 3.280 2.973 5.399 1.00 92.56 98 GLU A O 1
ATOM 787 N N . ASP A 1 99 ? 4.861 2.559 6.931 1.00 88.62 99 ASP A N 1
ATOM 788 C CA . ASP A 1 99 ? 4.639 1.104 7.015 1.00 88.62 99 ASP A CA 1
ATOM 789 C C . ASP A 1 99 ? 3.541 0.683 8.007 1.00 88.62 99 ASP A C 1
ATOM 791 O O . ASP A 1 99 ? 3.279 -0.507 8.209 1.00 88.62 99 ASP A O 1
ATOM 795 N N . GLY A 1 100 ? 2.883 1.662 8.631 1.00 86.19 100 GLY A N 1
ATOM 796 C CA . GLY A 1 100 ? 1.857 1.438 9.649 1.00 86.19 100 GLY A CA 1
ATOM 797 C C . GLY A 1 100 ? 2.406 1.130 11.046 1.00 86.19 100 GLY A C 1
ATOM 798 O O . GLY A 1 100 ? 1.611 0.957 11.966 1.00 86.19 100 GLY A O 1
ATOM 799 N N . LYS A 1 101 ? 3.734 1.110 11.228 1.00 85.25 101 LYS A N 1
ATOM 800 C CA . LYS A 1 101 ? 4.422 0.975 12.526 1.00 85.25 101 LYS A CA 1
ATOM 801 C C . LYS A 1 101 ? 5.139 2.263 12.955 1.00 85.25 101 LYS A C 1
ATOM 803 O O . LYS A 1 101 ? 5.887 2.249 13.928 1.00 85.25 101 LYS A O 1
ATOM 808 N N . GLY A 1 102 ? 4.903 3.369 12.245 1.00 84.12 102 GLY A N 1
ATOM 809 C CA . GLY A 1 102 ? 5.541 4.669 12.487 1.00 84.12 102 GLY A CA 1
ATOM 810 C C . GLY A 1 102 ? 6.930 4.800 11.862 1.00 84.12 102 GLY A C 1
ATOM 811 O O . GLY A 1 102 ? 7.713 5.642 12.292 1.00 84.12 102 GLY A O 1
ATOM 812 N N . SER A 1 103 ? 7.266 3.937 10.900 1.00 90.44 103 SER A N 1
ATOM 813 C CA . SER A 1 103 ? 8.480 4.039 10.092 1.00 90.44 103 SER A CA 1
ATOM 814 C C . SER A 1 103 ? 8.126 4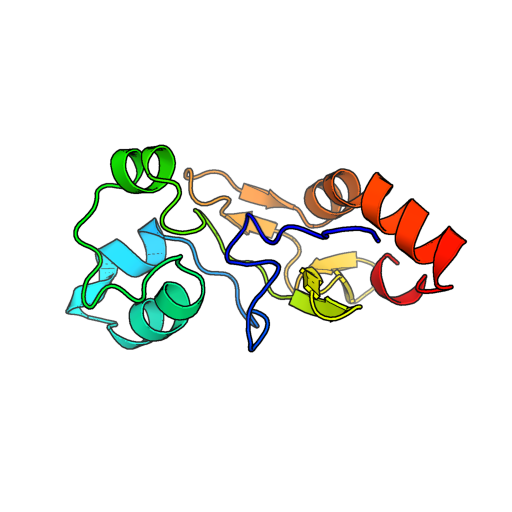.238 8.623 1.00 90.44 103 SER A C 1
ATOM 816 O O . SER A 1 103 ? 7.095 3.766 8.143 1.00 90.44 103 SER A O 1
ATOM 818 N N . THR A 1 104 ? 9.017 4.887 7.880 1.00 94.19 104 THR A N 1
ATOM 819 C CA . THR A 1 104 ? 8.882 5.033 6.431 1.00 94.19 104 THR A CA 1
ATOM 820 C C . THR A 1 104 ? 9.631 3.939 5.681 1.00 94.19 104 THR A C 1
ATOM 822 O O . THR A 1 104 ? 10.644 3.406 6.134 1.00 94.19 104 THR A O 1
ATOM 825 N N . ARG A 1 105 ? 9.112 3.597 4.504 1.00 94.69 105 ARG A N 1
ATOM 826 C CA . ARG A 1 105 ? 9.678 2.652 3.539 1.00 94.69 105 ARG A CA 1
ATOM 827 C C . ARG A 1 105 ? 9.656 3.284 2.164 1.00 94.69 105 ARG A C 1
ATOM 829 O O . ARG A 1 105 ? 8.826 4.152 1.895 1.00 94.69 105 ARG A O 1
ATOM 836 N N . ASN A 1 106 ? 10.555 2.849 1.290 1.00 95.44 106 ASN A N 1
ATOM 837 C CA . ASN A 1 106 ? 10.624 3.354 -0.077 1.00 95.44 106 ASN A CA 1
ATOM 838 C C . ASN A 1 106 ? 10.152 2.324 -1.118 1.00 95.44 106 ASN A C 1
ATOM 840 O O . ASN A 1 106 ? 10.074 1.119 -0.866 1.00 95.44 106 ASN A O 1
ATOM 844 N N . ALA A 1 107 ? 9.840 2.814 -2.318 1.00 95.12 107 ALA A N 1
ATOM 845 C CA . ALA A 1 107 ? 9.372 1.994 -3.434 1.00 95.12 107 ALA A CA 1
ATOM 846 C C . ALA A 1 107 ? 10.391 0.917 -3.856 1.00 95.12 107 ALA A C 1
ATOM 848 O O . ALA A 1 107 ? 9.998 -0.173 -4.275 1.00 95.12 107 ALA A O 1
ATOM 849 N N . THR A 1 108 ? 11.690 1.185 -3.702 1.00 95.00 108 THR A N 1
ATOM 850 C CA . THR A 1 108 ? 12.765 0.236 -4.028 1.00 95.00 108 THR A CA 1
ATOM 851 C C . THR A 1 108 ? 12.775 -0.960 -3.079 1.00 95.00 108 THR A C 1
ATOM 853 O O . THR A 1 108 ? 12.895 -2.095 -3.535 1.00 95.00 108 THR A O 1
ATOM 856 N N . GLU A 1 109 ? 12.582 -0.735 -1.778 1.00 94.75 109 GLU A N 1
ATOM 857 C CA . GLU A 1 109 ? 12.436 -1.791 -0.769 1.00 94.75 109 GLU A CA 1
ATOM 858 C C . GLU A 1 109 ? 11.221 -2.671 -1.072 1.00 94.75 109 GLU A C 1
ATOM 860 O O . GLU A 1 109 ? 11.323 -3.899 -1.049 1.00 94.75 109 GLU A O 1
ATOM 865 N N . LEU A 1 110 ? 10.088 -2.062 -1.435 1.00 93.69 110 LEU A N 1
ATOM 866 C CA . LEU A 1 110 ? 8.884 -2.815 -1.789 1.00 93.69 110 LEU A CA 1
ATOM 867 C C . LEU A 1 110 ? 9.071 -3.633 -3.075 1.00 93.69 110 LEU A C 1
ATOM 869 O O . LEU A 1 110 ? 8.650 -4.789 -3.135 1.00 93.69 110 LEU A O 1
ATOM 873 N N . ARG A 1 111 ? 9.763 -3.089 -4.085 1.00 93.88 111 ARG A N 1
ATOM 874 C CA . ARG A 1 111 ? 10.123 -3.840 -5.298 1.00 93.88 111 ARG A CA 1
ATOM 875 C C . ARG A 1 111 ? 11.076 -4.993 -4.989 1.00 93.88 111 ARG A C 1
ATOM 877 O O . ARG A 1 111 ? 10.909 -6.085 -5.530 1.00 93.88 111 ARG A O 1
ATOM 884 N N . ALA A 1 112 ? 12.048 -4.782 -4.103 1.00 94.88 112 ALA A N 1
ATOM 885 C CA . ALA A 1 112 ? 12.957 -5.834 -3.663 1.00 94.88 112 ALA A CA 1
ATOM 886 C C . ALA A 1 112 ? 12.202 -6.970 -2.952 1.00 94.88 112 ALA A C 1
ATOM 888 O O . ALA A 1 112 ? 12.444 -8.139 -3.255 1.00 94.88 112 ALA A O 1
ATOM 889 N N . ALA A 1 113 ? 11.232 -6.643 -2.092 1.00 92.06 113 ALA A N 1
ATOM 890 C CA . ALA A 1 113 ? 10.358 -7.628 -1.452 1.00 92.06 113 ALA A CA 1
ATOM 891 C C . ALA A 1 113 ? 9.510 -8.411 -2.475 1.00 92.06 113 ALA A C 1
ATOM 893 O O . ALA A 1 113 ? 9.290 -9.612 -2.323 1.00 92.06 113 ALA A O 1
ATOM 894 N N . ALA A 1 114 ? 9.094 -7.758 -3.562 1.00 91.50 114 ALA A N 1
ATOM 895 C CA . ALA A 1 114 ? 8.322 -8.370 -4.639 1.00 91.50 114 ALA A CA 1
ATOM 896 C C . ALA A 1 114 ? 9.170 -9.136 -5.680 1.00 91.50 114 ALA A C 1
ATOM 898 O O . ALA A 1 114 ? 8.610 -9.755 -6.586 1.00 91.50 114 ALA A O 1
ATOM 899 N N . LYS A 1 115 ? 10.508 -9.147 -5.564 1.00 91.06 115 LYS A N 1
ATOM 900 C CA . LYS A 1 115 ? 11.438 -9.663 -6.590 1.00 91.06 115 LYS A CA 1
ATOM 901 C C . LYS A 1 115 ? 11.127 -11.086 -7.055 1.00 91.06 115 LYS A C 1
ATOM 903 O O . LYS A 1 115 ? 11.161 -11.359 -8.254 1.00 91.06 115 LYS A O 1
ATOM 908 N N . TYR A 1 116 ? 10.839 -12.004 -6.133 1.00 89.19 116 TYR A N 1
ATOM 909 C CA . TYR A 1 116 ? 10.562 -13.401 -6.486 1.00 89.19 116 TYR A CA 1
ATOM 910 C C . TYR A 1 116 ? 9.230 -13.562 -7.212 1.00 89.19 116 TYR A C 1
ATOM 912 O O . TYR A 1 116 ? 9.163 -14.270 -8.216 1.00 89.19 116 TYR A O 1
ATOM 920 N N . VAL A 1 117 ? 8.196 -12.855 -6.750 1.00 87.44 117 VAL A N 1
ATOM 921 C CA . VAL A 1 117 ? 6.897 -12.814 -7.429 1.00 87.44 117 VAL A CA 1
ATOM 922 C C . VAL A 1 117 ? 7.078 -12.236 -8.829 1.00 87.44 117 VAL A C 1
ATOM 924 O O . VAL A 1 117 ? 6.621 -12.828 -9.800 1.00 87.44 117 VAL A O 1
ATOM 927 N N . CYS A 1 118 ? 7.856 -11.163 -8.956 1.00 87.62 118 CYS A N 1
ATOM 928 C CA . CYS A 1 118 ? 8.189 -10.572 -10.241 1.00 87.62 118 CYS A CA 1
ATOM 929 C C . CYS A 1 118 ? 8.919 -11.520 -11.185 1.00 87.62 118 CYS A C 1
ATOM 931 O O . CYS A 1 118 ? 8.554 -11.615 -12.353 1.00 87.62 118 CYS A O 1
ATOM 933 N N . LYS A 1 119 ? 9.900 -12.277 -10.687 1.00 89.00 119 LYS A N 1
ATOM 934 C CA . LYS A 1 119 ? 10.590 -13.288 -11.491 1.00 89.00 119 LYS A CA 1
ATOM 935 C C . LYS A 1 119 ? 9.605 -14.311 -12.060 1.00 89.00 119 LYS A C 1
ATOM 937 O O . LYS A 1 119 ? 9.680 -14.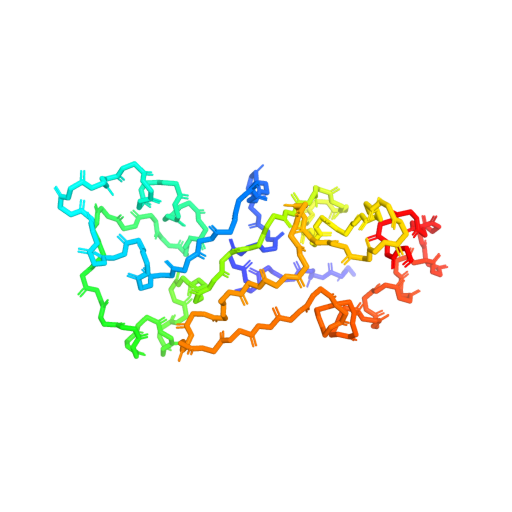605 -13.247 1.00 89.00 119 LYS A O 1
ATOM 942 N N . ILE A 1 120 ? 8.675 -14.803 -11.239 1.00 87.38 120 ILE A N 1
ATOM 943 C CA . ILE A 1 120 ? 7.652 -15.775 -11.653 1.00 87.38 120 ILE A CA 1
ATOM 944 C C . ILE A 1 120 ? 6.690 -15.163 -12.679 1.00 87.38 120 ILE A C 1
ATOM 946 O O . ILE A 1 120 ? 6.387 -15.801 -13.687 1.00 87.38 120 ILE A O 1
ATOM 950 N N . LEU A 1 121 ? 6.229 -13.931 -12.441 1.00 83.50 121 LEU A N 1
ATOM 951 C CA . LEU A 1 121 ? 5.329 -13.204 -13.340 1.00 83.50 121 LEU A CA 1
ATOM 952 C C . LEU A 1 121 ? 5.957 -12.983 -14.720 1.00 83.50 121 LEU A C 1
ATOM 954 O O . LEU A 1 121 ? 5.309 -13.195 -15.744 1.00 83.50 121 LEU A O 1
ATOM 958 N N . ILE A 1 122 ? 7.238 -12.616 -14.749 1.00 83.62 122 ILE A N 1
ATOM 959 C CA . ILE A 1 122 ? 8.003 -12.432 -15.983 1.00 83.62 122 ILE A CA 1
ATOM 960 C C . ILE A 1 122 ? 8.204 -13.771 -16.693 1.00 83.62 122 ILE A C 1
ATOM 962 O O . ILE A 1 122 ? 7.868 -13.885 -17.868 1.00 83.62 122 ILE A O 1
ATOM 966 N N . SER A 1 123 ? 8.720 -14.788 -15.996 1.00 85.81 123 SER A N 1
ATOM 967 C CA . SER A 1 123 ? 9.094 -16.059 -16.628 1.00 85.81 123 SER A CA 1
ATOM 968 C C . SER A 1 123 ? 7.899 -16.875 -17.112 1.00 85.81 123 SER A C 1
ATOM 970 O O . SER A 1 123 ? 8.032 -17.627 -18.069 1.00 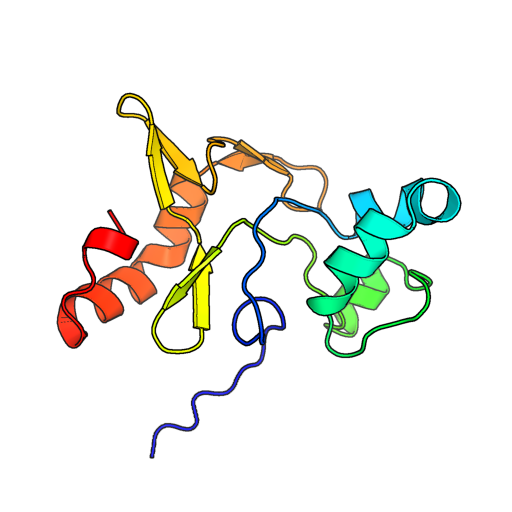85.81 123 SER A O 1
ATOM 972 N N . SER A 1 124 ? 6.757 -16.764 -16.432 1.00 84.75 124 SER A N 1
ATOM 973 C CA . SER A 1 124 ? 5.606 -17.648 -16.666 1.00 84.75 124 SER A CA 1
ATOM 974 C C . SER A 1 124 ? 4.487 -16.970 -17.453 1.00 84.75 124 SER A C 1
ATOM 976 O O . SER A 1 124 ? 3.704 -17.656 -18.098 1.00 84.75 124 SER A O 1
ATOM 978 N N . PHE A 1 125 ? 4.401 -15.635 -17.403 1.00 82.19 125 PHE A N 1
ATOM 979 C CA . PHE A 1 125 ? 3.294 -14.877 -17.996 1.00 82.19 125 PHE A CA 1
ATOM 980 C C . PHE A 1 125 ? 3.746 -13.698 -18.871 1.00 82.19 125 PHE A C 1
ATOM 982 O O . PHE A 1 125 ? 2.897 -12.969 -19.375 1.00 82.19 125 PHE A O 1
ATOM 989 N N . GLY A 1 126 ? 5.055 -13.463 -19.040 1.00 80.38 126 GLY A N 1
ATOM 990 C CA . GLY A 1 126 ? 5.564 -12.342 -19.842 1.00 80.38 126 GLY A CA 1
ATOM 991 C C . GLY A 1 126 ? 5.204 -10.957 -19.286 1.00 80.38 126 GLY A C 1
ATOM 992 O O . GLY A 1 126 ? 5.275 -9.963 -20.002 1.00 80.38 126 GLY A O 1
ATOM 993 N N . ALA A 1 127 ? 4.819 -10.865 -18.009 1.00 80.19 127 ALA A N 1
ATOM 994 C CA . ALA A 1 127 ? 4.279 -9.653 -17.392 1.00 80.19 127 ALA A CA 1
ATOM 995 C C . ALA A 1 127 ? 5.376 -8.691 -16.880 1.00 80.19 127 ALA A C 1
ATOM 997 O O . ALA A 1 127 ? 5.316 -8.208 -15.749 1.00 80.19 127 ALA A O 1
ATOM 998 N N . SER A 1 128 ? 6.394 -8.401 -17.698 1.00 75.50 128 SER A N 1
ATOM 999 C CA . SER A 1 128 ? 7.521 -7.523 -17.320 1.00 75.50 128 SER A CA 1
ATOM 1000 C C . SER A 1 128 ? 7.093 -6.108 -16.945 1.00 75.50 128 SER A C 1
ATOM 1002 O O . SER A 1 128 ? 7.623 -5.530 -15.998 1.00 75.50 128 SER A O 1
ATOM 1004 N N . HIS A 1 129 ? 6.062 -5.590 -17.605 1.00 79.25 129 HIS A N 1
ATOM 1005 C CA . HIS A 1 129 ? 5.565 -4.233 -17.398 1.00 79.25 129 HIS A CA 1
ATOM 1006 C C . HIS A 1 129 ? 4.956 -3.988 -15.998 1.00 79.25 129 HIS A C 1
ATOM 1008 O O . HIS A 1 129 ? 4.789 -2.838 -15.600 1.00 79.25 129 HIS A O 1
ATOM 1014 N N . TYR A 1 130 ? 4.637 -5.046 -15.239 1.00 78.19 130 TYR A N 1
ATOM 1015 C CA . TYR A 1 130 ? 4.105 -4.953 -13.867 1.00 78.19 130 TYR A CA 1
ATOM 1016 C C . TYR A 1 130 ? 5.194 -4.904 -12.789 1.00 78.19 130 TYR A C 1
ATOM 1018 O O . TYR A 1 130 ? 4.914 -4.593 -11.634 1.00 78.19 130 TYR A O 1
ATOM 1026 N N . CYS A 1 131 ? 6.427 -5.243 -13.156 1.00 79.75 131 CYS A N 1
ATOM 1027 C CA . CYS A 1 131 ? 7.542 -5.444 -12.231 1.00 79.75 131 CYS A CA 1
ATOM 1028 C C . CYS A 1 131 ? 8.752 -4.539 -12.493 1.00 79.75 131 CYS A C 1
ATOM 1030 O O . CYS A 1 131 ? 9.707 -4.586 -11.705 1.00 79.75 131 CYS A O 1
ATOM 1032 N N . ILE A 1 132 ? 8.663 -3.774 -13.594 1.00 71.31 132 ILE A N 1
ATOM 1033 C CA . ILE A 1 132 ? 9.596 -2.784 -14.163 1.00 71.31 132 ILE A CA 1
ATOM 1034 C C . ILE A 1 132 ? 11.020 -2.923 -13.679 1.00 71.31 132 ILE A C 1
ATOM 1036 O O . ILE A 1 132 ? 11.343 -2.294 -12.659 1.00 71.31 132 ILE A O 1
#

Organism: Rousettus aegyptiacus (NCBI:txid9407)

Radius of gyration: 15.43 Å; chains: 1; bounding box: 32×41×39 Å

Sequence (132 aa):
MVNLQCPTTQICVSKCPEKFLTYVGTQFPYRKDKGSWTYFSQFCKSSFAKPEKTLSQMIMDDDCPTVIFPSRPLLQRCFPDFSFVNGTLTVGNKTVFEDGKGSTRNATELRAAAKYVCKILISSFGASHYCI

pLDDT: mean 87.22, std 9.94, range [42.56, 95.81]